Protein AF-A0A6I3EIJ2-F1 (afdb_monomer)

Sequence (97 aa):
MDEKRHGRGFFEHLLERVMFGSRWLLAPFYLGLTFALVILLIKFFQKFWGFASNVTSTSTDDMVLGLLGLLDLTLLANLILIVIFAGYENFVSKIEV

pLDDT: mean 82.23, std 15.1, range [46.53, 98.06]

Secondary structure (DSSP, 8-state):
------S-HHHHHHHHHHHHHHHHHHHHHHHHHHHHHHHHHHHHHHHHHHHHHHTTTS-HHHHHHHHHHHHHHHHHHHHHHHHHHHHHIIIIIT---

Foldseek 3Di:
DDDDDDDDPPVVVVVVVVVVVVLVVCVVVLVVLVVVLVVLVVVLVVLVVVLVVCVVPDDPVVNVVSVVVSVVSVVVSVVSVVVSVVVCCVRPVVPPD

Structure (mmCIF, N/CA/C/O backbone):
data_AF-A0A6I3EIJ2-F1
#
_entry.id   AF-A0A6I3EIJ2-F1
#
loop_
_atom_site.group_PDB
_atom_site.id
_atom_site.type_symbol
_atom_site.label_atom_id
_atom_site.label_alt_id
_atom_site.label_comp_id
_atom_site.label_asym_id
_atom_site.label_entity_id
_atom_site.label_seq_id
_atom_site.pdbx_PDB_ins_code
_atom_site.Cartn_x
_atom_site.Cartn_y
_atom_site.Cartn_z
_atom_site.occupancy
_atom_site.B_iso_or_equiv
_atom_site.auth_seq_id
_atom_site.auth_comp_id
_atom_site.auth_asym_id
_atom_site.auth_atom_id
_atom_site.pdbx_PDB_model_num
ATOM 1 N N . MET A 1 1 ? 33.031 1.389 -55.517 1.00 46.53 1 MET A N 1
ATOM 2 C CA . MET A 1 1 ? 33.827 2.485 -54.949 1.00 46.53 1 MET A CA 1
ATOM 3 C C . MET A 1 1 ? 32.846 3.369 -54.204 1.00 46.53 1 MET A C 1
ATOM 5 O O . MET A 1 1 ? 31.980 3.926 -54.856 1.00 46.53 1 MET A O 1
ATOM 9 N N . ASP A 1 2 ? 32.762 3.478 -52.892 1.00 47.81 2 ASP A N 1
ATOM 10 C CA . ASP A 1 2 ? 33.454 2.917 -51.734 1.00 47.81 2 ASP A CA 1
ATOM 11 C C . ASP A 1 2 ? 32.505 3.227 -50.552 1.00 47.81 2 ASP A C 1
ATOM 13 O O . ASP A 1 2 ? 31.783 4.220 -50.583 1.00 47.81 2 ASP A O 1
ATOM 17 N N . GLU A 1 3 ? 32.265 2.265 -49.656 1.00 61.22 3 GLU A N 1
ATOM 18 C CA . GLU A 1 3 ? 32.759 2.348 -48.269 1.00 61.22 3 GLU A CA 1
ATOM 19 C C . GLU A 1 3 ? 32.003 3.435 -47.463 1.00 61.22 3 GLU A C 1
ATOM 21 O O . GLU A 1 3 ? 32.122 4.627 -47.700 1.00 61.22 3 GLU A O 1
ATOM 26 N N . LYS A 1 4 ? 31.165 3.123 -46.470 1.00 51.59 4 LYS A N 1
ATOM 27 C CA . LYS A 1 4 ? 31.582 2.597 -45.164 1.00 51.59 4 LYS A CA 1
ATOM 28 C C . LYS A 1 4 ? 30.363 2.061 -44.402 1.00 51.59 4 LYS A C 1
ATOM 30 O O . LYS A 1 4 ? 29.568 2.809 -43.841 1.00 51.59 4 LYS A O 1
ATOM 35 N N . ARG A 1 5 ? 30.253 0.733 -44.327 1.00 64.50 5 ARG A N 1
ATOM 36 C CA . ARG A 1 5 ? 29.631 0.051 -43.185 1.00 64.50 5 ARG A CA 1
ATOM 37 C C . ARG A 1 5 ? 30.678 0.043 -42.075 1.00 64.50 5 ARG A C 1
ATOM 39 O O . ARG A 1 5 ? 31.650 -0.673 -42.251 1.00 64.50 5 ARG A O 1
ATOM 46 N N . HIS A 1 6 ? 30.518 0.804 -40.992 1.00 58.31 6 HIS A N 1
ATOM 47 C CA . HIS A 1 6 ? 31.173 0.549 -39.695 1.00 58.31 6 HIS A CA 1
ATOM 48 C C . HIS A 1 6 ? 30.652 1.525 -38.628 1.00 58.31 6 HIS A C 1
ATOM 50 O O . HIS A 1 6 ? 30.692 2.733 -38.838 1.00 58.31 6 HIS A O 1
ATOM 56 N N . GLY A 1 7 ? 30.184 0.996 -37.487 1.00 57.06 7 GLY A N 1
ATOM 57 C CA . GLY A 1 7 ? 30.071 1.778 -36.245 1.00 57.06 7 GLY A CA 1
ATOM 58 C C . GLY A 1 7 ? 28.855 1.569 -35.329 1.00 57.06 7 GLY A C 1
ATOM 59 O O . GLY A 1 7 ? 28.828 2.199 -34.280 1.00 57.06 7 GLY A O 1
ATOM 60 N N . ARG A 1 8 ? 27.855 0.734 -35.662 1.00 61.22 8 ARG A N 1
ATOM 61 C CA . ARG A 1 8 ? 26.589 0.667 -34.885 1.00 61.22 8 ARG A CA 1
ATOM 62 C C . ARG A 1 8 ? 26.363 -0.561 -33.985 1.00 61.22 8 ARG A C 1
ATOM 64 O O . ARG A 1 8 ? 25.450 -0.541 -33.176 1.00 61.22 8 ARG A O 1
ATOM 71 N N . GLY A 1 9 ? 27.228 -1.576 -34.019 1.00 62.75 9 GLY A N 1
ATOM 72 C CA . GLY A 1 9 ? 26.962 -2.845 -33.319 1.00 62.75 9 GLY A CA 1
ATOM 73 C C . GLY A 1 9 ? 26.994 -2.787 -31.782 1.00 62.75 9 GLY A C 1
ATOM 74 O O . GLY A 1 9 ? 26.138 -3.373 -31.133 1.00 62.75 9 GLY A O 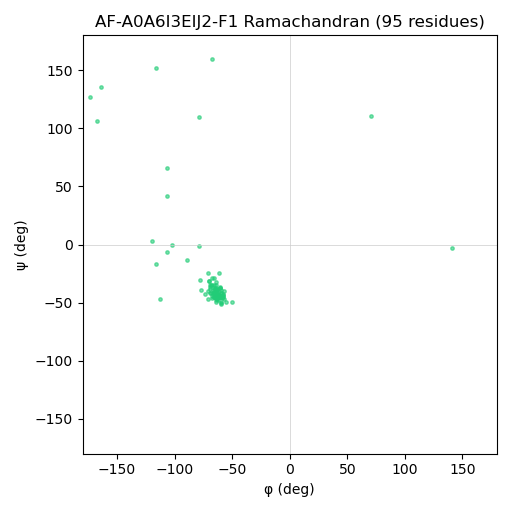1
ATOM 75 N N . PHE A 1 10 ? 27.947 -2.075 -31.168 1.00 68.44 10 PHE A N 1
ATOM 76 C CA . PHE A 1 10 ? 28.122 -2.130 -29.705 1.00 68.44 10 PHE A CA 1
ATOM 77 C C . PHE A 1 10 ? 27.022 -1.385 -28.935 1.00 68.44 10 PHE A C 1
ATOM 79 O O . PHE A 1 10 ? 26.504 -1.901 -27.948 1.00 68.44 10 PHE A O 1
ATOM 86 N N . PHE A 1 11 ? 26.637 -0.192 -29.401 1.00 72.69 11 PHE A N 1
ATOM 87 C CA . PHE A 1 11 ? 25.582 0.599 -28.764 1.00 72.69 11 PHE A CA 1
ATOM 88 C C . PHE A 1 11 ? 24.200 -0.039 -28.929 1.00 72.69 11 PHE A C 1
ATOM 90 O O . PHE A 1 11 ? 23.424 -0.011 -27.980 1.00 72.69 11 PHE A O 1
ATOM 97 N N . GLU A 1 12 ? 23.915 -0.666 -30.075 1.00 71.38 12 GLU A N 1
ATOM 98 C CA . GLU A 1 12 ? 22.667 -1.410 -30.298 1.00 71.38 12 GLU A CA 1
ATOM 99 C C . GLU A 1 12 ? 22.575 -2.636 -29.376 1.00 71.38 12 GLU A C 1
ATOM 101 O O . GLU A 1 12 ? 21.563 -2.816 -28.705 1.00 71.38 12 GLU A O 1
ATOM 106 N N . HIS A 1 13 ? 23.656 -3.414 -29.238 1.00 69.25 13 HIS A N 1
ATOM 107 C CA . HIS A 1 13 ? 23.668 -4.592 -28.358 1.00 69.25 13 HIS A CA 1
ATOM 108 C C . HIS A 1 13 ? 23.604 -4.216 -26.870 1.00 69.25 13 HIS A C 1
ATOM 110 O O . HIS A 1 13 ? 22.995 -4.929 -26.072 1.00 69.25 13 HIS A O 1
ATOM 116 N N . LEU A 1 14 ? 24.220 -3.097 -26.472 1.00 73.56 14 LEU A N 1
ATOM 117 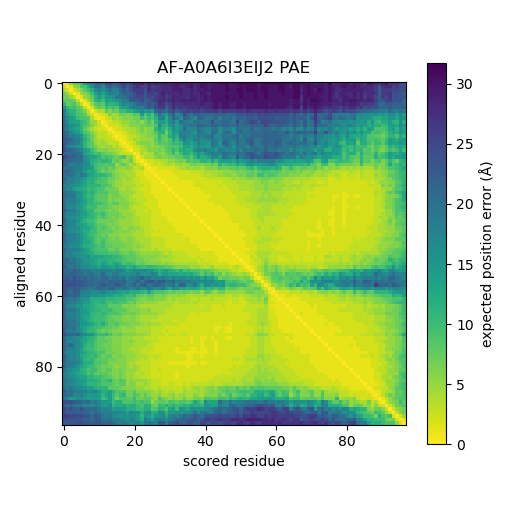C CA . LEU A 1 14 ? 24.128 -2.589 -25.102 1.00 73.56 14 LEU A CA 1
ATOM 118 C C . LEU A 1 14 ? 22.705 -2.099 -24.792 1.00 73.56 14 LEU A C 1
ATOM 120 O O . LEU A 1 14 ? 22.179 -2.405 -23.722 1.00 73.56 14 LEU A O 1
ATOM 124 N N . LEU A 1 15 ? 22.067 -1.400 -25.738 1.00 70.19 15 LEU A N 1
ATOM 125 C CA . LEU A 1 15 ? 20.670 -0.978 -25.626 1.00 70.19 15 LEU A CA 1
ATOM 126 C C . LEU A 1 15 ? 19.722 -2.172 -25.551 1.00 70.19 15 LEU A C 1
ATOM 128 O O . LEU A 1 15 ? 18.892 -2.207 -24.649 1.00 70.19 15 LEU A O 1
ATOM 132 N N . GLU A 1 16 ? 19.874 -3.175 -26.418 1.00 69.62 16 GLU A N 1
ATOM 133 C CA . GLU A 1 16 ? 19.079 -4.406 -26.349 1.00 69.62 16 GLU A CA 1
ATOM 134 C C . GLU A 1 16 ? 19.226 -5.083 -24.987 1.00 69.62 16 GLU A C 1
ATOM 136 O O . GLU A 1 16 ? 18.229 -5.414 -24.351 1.00 69.62 16 GLU A O 1
ATOM 141 N N . ARG A 1 17 ? 20.452 -5.238 -24.476 1.00 68.56 17 ARG A N 1
ATOM 142 C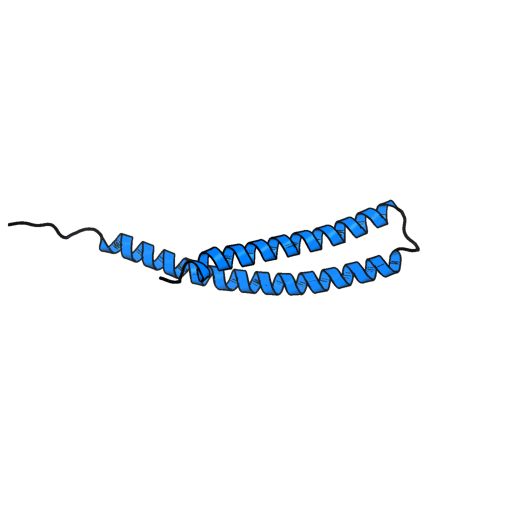 CA . ARG A 1 17 ? 20.688 -5.918 -23.193 1.00 68.56 17 ARG A CA 1
ATOM 143 C C . ARG A 1 17 ? 20.096 -5.159 -22.002 1.00 68.56 17 ARG A C 1
ATOM 145 O O . ARG A 1 17 ? 19.595 -5.789 -21.072 1.00 68.56 17 ARG A O 1
ATOM 152 N N . VAL A 1 18 ? 20.106 -3.826 -22.042 1.00 70.19 18 VAL A N 1
ATOM 153 C CA . VAL A 1 18 ? 19.455 -2.965 -21.039 1.00 70.19 18 VAL A CA 1
ATOM 154 C C . VAL A 1 18 ? 17.928 -3.025 -21.166 1.00 70.19 18 VAL A C 1
ATOM 156 O O . VAL A 1 18 ? 17.232 -3.141 -20.156 1.00 70.19 18 VAL A O 1
ATOM 159 N N . MET A 1 19 ? 17.400 -3.044 -22.392 1.00 70.75 19 MET A N 1
ATOM 160 C CA . MET A 1 19 ? 15.967 -3.188 -22.666 1.00 70.75 19 MET A CA 1
ATOM 161 C C . MET A 1 19 ? 15.442 -4.555 -22.199 1.00 70.75 19 MET A C 1
ATOM 163 O O . MET A 1 19 ? 14.432 -4.614 -21.497 1.00 70.75 19 MET A O 1
ATOM 167 N N . PHE A 1 20 ? 16.162 -5.648 -22.472 1.00 64.75 20 PHE A N 1
ATOM 168 C CA . PHE A 1 20 ? 15.816 -6.987 -21.982 1.00 64.75 20 PHE A CA 1
ATOM 169 C C . PHE A 1 20 ? 15.994 -7.130 -20.461 1.00 64.75 20 PHE A C 1
ATOM 171 O O . PHE A 1 20 ? 15.160 -7.754 -19.803 1.00 64.75 20 PHE A O 1
ATOM 178 N N . GLY A 1 21 ? 17.033 -6.523 -19.878 1.00 68.19 21 GLY A N 1
ATOM 179 C CA . GLY A 1 21 ? 17.292 -6.570 -18.434 1.00 68.19 21 GLY A CA 1
ATOM 180 C C . GLY A 1 21 ? 16.259 -5.815 -17.592 1.00 68.19 21 GLY A C 1
ATOM 181 O O . GLY A 1 21 ? 15.895 -6.278 -16.510 1.00 68.19 21 GLY A O 1
ATOM 182 N N . SER A 1 22 ? 15.732 -4.693 -18.098 1.00 68.12 22 SER A N 1
ATOM 183 C CA . SER A 1 22 ? 14.744 -3.878 -17.374 1.00 68.12 22 SER A CA 1
ATOM 184 C C . SER A 1 22 ? 13.448 -4.642 -17.057 1.00 68.12 22 SER A C 1
ATOM 186 O O . SER A 1 22 ? 12.913 -4.512 -15.958 1.00 68.12 22 SER A O 1
ATOM 188 N N . ARG A 1 23 ? 12.991 -5.523 -17.960 1.00 73.56 23 ARG A N 1
ATOM 189 C CA . ARG A 1 23 ? 11.807 -6.379 -17.752 1.00 73.56 23 ARG A CA 1
ATOM 190 C C . ARG A 1 23 ? 12.008 -7.402 -16.641 1.00 73.56 23 ARG A C 1
ATOM 192 O O . ARG A 1 23 ? 11.122 -7.582 -15.808 1.00 73.56 23 ARG A O 1
ATOM 199 N N . TRP A 1 24 ? 13.162 -8.069 -16.622 1.00 77.12 24 TRP A N 1
ATOM 200 C CA . TRP A 1 24 ? 13.436 -9.100 -15.618 1.00 77.12 24 TRP A CA 1
ATOM 201 C C . TRP A 1 24 ? 13.630 -8.499 -14.226 1.00 77.12 24 TRP A C 1
ATOM 203 O O . TRP A 1 24 ? 13.233 -9.109 -13.238 1.00 77.12 24 TRP A O 1
ATOM 213 N N . LEU A 1 25 ? 14.163 -7.274 -14.154 1.00 80.94 25 LEU A N 1
ATOM 214 C CA . LEU A 1 25 ? 14.271 -6.537 -12.901 1.00 80.94 25 LEU A CA 1
ATOM 215 C C . LEU A 1 25 ? 12.897 -6.199 -12.318 1.00 80.94 25 LEU A C 1
ATOM 217 O O . LEU A 1 25 ? 12.755 -6.277 -11.112 1.00 80.94 25 LEU A O 1
ATOM 221 N N . LEU A 1 26 ? 11.897 -5.857 -13.136 1.00 83.00 26 LEU A N 1
ATOM 222 C CA . LEU A 1 26 ? 10.572 -5.418 -12.672 1.00 83.00 26 LEU A CA 1
ATOM 223 C C . LEU A 1 26 ? 9.654 -6.552 -12.200 1.00 83.00 26 LEU A C 1
ATOM 225 O O . LEU A 1 26 ? 8.848 -6.349 -11.292 1.00 83.00 26 LEU A O 1
ATOM 229 N N . ALA A 1 27 ? 9.789 -7.752 -12.768 1.00 85.50 27 ALA A N 1
ATOM 230 C CA . ALA A 1 27 ? 9.002 -8.925 -12.381 1.00 85.50 27 ALA A CA 1
ATOM 231 C C . ALA A 1 27 ? 8.988 -9.207 -10.855 1.00 85.50 27 ALA A C 1
ATOM 233 O O . ALA A 1 27 ? 7.894 -9.340 -10.294 1.00 85.50 27 ALA A O 1
ATOM 234 N N . PRO A 1 28 ? 10.134 -9.249 -10.140 1.00 88.75 28 PRO A N 1
ATOM 235 C CA . PRO A 1 28 ? 10.140 -9.436 -8.690 1.00 88.75 28 PRO A CA 1
ATOM 236 C C . PRO A 1 28 ? 9.512 -8.266 -7.920 1.00 88.75 28 PRO A C 1
ATOM 238 O O . PRO A 1 28 ? 8.939 -8.499 -6.858 1.00 88.75 28 PRO A O 1
ATOM 241 N N . PHE A 1 29 ? 9.548 -7.031 -8.440 1.00 89.94 29 PHE A N 1
ATOM 242 C CA . PHE A 1 29 ? 8.868 -5.900 -7.796 1.00 89.94 29 PHE A CA 1
ATOM 243 C C . PHE A 1 29 ? 7.353 -6.063 -7.859 1.00 89.94 29 PHE A C 1
ATOM 245 O O . PHE A 1 29 ? 6.700 -5.902 -6.835 1.00 89.94 29 PHE A O 1
ATOM 252 N N . TYR A 1 30 ? 6.776 -6.432 -9.008 1.00 89.38 30 TYR A N 1
ATOM 253 C CA . TYR A 1 30 ? 5.323 -6.634 -9.107 1.00 89.38 30 TYR A CA 1
ATOM 254 C C . TYR A 1 30 ? 4.834 -7.811 -8.260 1.00 89.38 30 TYR A C 1
ATOM 256 O O . TYR A 1 30 ? 3.787 -7.713 -7.614 1.00 89.38 30 TYR A O 1
ATOM 264 N N . LEU A 1 31 ? 5.615 -8.893 -8.191 1.00 91.69 31 LEU A N 1
ATOM 265 C CA . LEU A 1 31 ? 5.365 -9.993 -7.256 1.00 91.69 31 LEU A CA 1
ATOM 266 C C . LEU A 1 31 ? 5.397 -9.501 -5.805 1.00 91.69 31 LEU A C 1
ATOM 268 O O . LEU A 1 31 ? 4.450 -9.736 -5.056 1.00 91.69 31 LEU A O 1
ATOM 272 N N . GLY A 1 32 ? 6.442 -8.761 -5.429 1.00 95.62 32 GLY A N 1
ATOM 273 C CA . GLY A 1 32 ? 6.574 -8.168 -4.099 1.00 95.62 32 GLY A CA 1
ATOM 274 C C . GLY A 1 32 ? 5.418 -7.231 -3.746 1.00 95.62 32 GLY A C 1
ATOM 275 O O . GLY A 1 32 ? 4.869 -7.335 -2.654 1.00 95.62 32 GLY A O 1
ATOM 276 N N . LEU A 1 33 ? 4.992 -6.371 -4.674 1.00 95.44 33 LEU A N 1
ATOM 277 C CA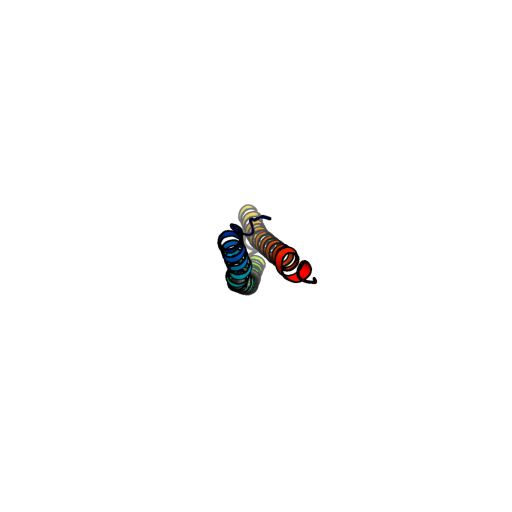 . LEU A 1 33 ? 3.857 -5.458 -4.500 1.00 95.44 33 LEU A CA 1
ATOM 278 C C . LEU A 1 33 ? 2.529 -6.210 -4.352 1.00 95.44 33 LEU A C 1
ATOM 280 O O . LEU A 1 33 ? 1.703 -5.839 -3.521 1.00 95.44 33 LEU A O 1
ATOM 284 N N . THR A 1 34 ? 2.339 -7.302 -5.094 1.00 95.38 34 THR A N 1
ATOM 285 C CA . THR A 1 34 ? 1.157 -8.166 -4.954 1.00 95.38 34 THR A CA 1
ATOM 286 C C . THR A 1 34 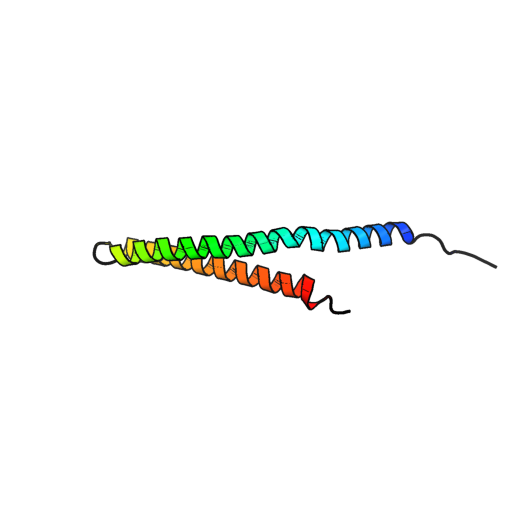? 1.117 -8.821 -3.572 1.00 95.38 34 THR A C 1
ATOM 288 O O . THR A 1 34 ? 0.093 -8.778 -2.892 1.00 95.38 34 THR A O 1
ATOM 291 N N . PHE A 1 35 ? 2.241 -9.370 -3.102 1.00 97.75 35 PHE A N 1
ATOM 292 C CA . PHE A 1 35 ? 2.337 -9.894 -1.736 1.00 97.75 35 PHE A CA 1
ATOM 293 C C . PHE A 1 35 ? 2.149 -8.797 -0.682 1.00 97.75 35 PHE A C 1
ATOM 295 O O . PHE A 1 35 ? 1.474 -9.024 0.323 1.00 97.75 35 PHE A O 1
ATOM 302 N N . ALA A 1 36 ? 2.686 -7.598 -0.919 1.00 96.94 36 ALA A N 1
ATOM 303 C CA . ALA A 1 36 ? 2.494 -6.453 -0.041 1.00 96.94 36 ALA A CA 1
ATOM 304 C C . ALA A 1 36 ? 1.008 -6.089 0.083 1.00 96.94 36 ALA A C 1
ATOM 306 O O . ALA A 1 36 ? 0.554 -5.876 1.202 1.00 96.94 36 ALA A O 1
ATOM 307 N N . LEU A 1 37 ? 0.231 -6.109 -1.010 1.00 97.38 37 LEU A N 1
ATOM 308 C CA . LEU A 1 37 ? -1.224 -5.910 -0.958 1.00 97.38 37 LEU A CA 1
ATOM 309 C C . LEU A 1 37 ? -1.920 -6.939 -0.065 1.00 97.38 37 LEU A C 1
ATOM 311 O O . LEU A 1 37 ? -2.773 -6.563 0.734 1.00 97.38 37 LEU A O 1
ATOM 315 N N . VAL A 1 38 ? -1.541 -8.218 -0.148 1.00 97.94 38 VAL A N 1
ATOM 316 C CA . VAL A 1 38 ? -2.115 -9.272 0.708 1.00 97.94 38 VAL A CA 1
ATOM 317 C C . VAL A 1 38 ? -1.795 -9.019 2.183 1.00 97.94 38 VAL A C 1
ATOM 319 O O . VAL A 1 38 ? -2.682 -9.088 3.035 1.00 97.94 38 VAL A O 1
ATOM 322 N N . ILE A 1 39 ? -0.544 -8.680 2.499 1.00 97.88 39 ILE A N 1
ATOM 323 C CA . ILE A 1 39 ? -0.126 -8.349 3.871 1.00 97.88 39 ILE A CA 1
ATOM 324 C C . ILE A 1 39 ? -0.896 -7.129 4.387 1.00 97.88 39 ILE A C 1
ATOM 326 O O . ILE A 1 39 ? -1.370 -7.119 5.527 1.00 97.88 39 ILE A O 1
ATOM 330 N N . LEU A 1 40 ? -1.038 -6.108 3.546 1.00 97.44 40 LEU A N 1
ATOM 331 C CA . LEU A 1 40 ? -1.718 -4.867 3.882 1.00 97.44 40 LEU A CA 1
ATOM 332 C C . LEU A 1 40 ? -3.215 -5.107 4.105 1.00 97.44 40 LEU A C 1
ATOM 334 O O . LEU A 1 40 ? -3.763 -4.603 5.080 1.00 97.44 40 LEU A O 1
ATOM 338 N N . LEU A 1 41 ? -3.845 -5.967 3.302 1.00 97.38 41 LEU A N 1
ATOM 339 C CA . LEU A 1 41 ? -5.230 -6.398 3.492 1.00 97.38 41 LEU A CA 1
ATOM 340 C C . LEU A 1 41 ? -5.434 -7.072 4.856 1.00 97.38 41 LEU A C 1
ATOM 342 O O . LEU A 1 41 ? -6.360 -6.726 5.590 1.00 97.38 41 LEU A O 1
ATOM 346 N N . ILE A 1 42 ? -4.539 -7.987 5.241 1.00 97.94 42 ILE A N 1
ATOM 347 C CA . ILE A 1 42 ? -4.587 -8.629 6.563 1.00 97.94 42 ILE A CA 1
ATOM 348 C C . ILE A 1 42 ? -4.449 -7.576 7.672 1.00 97.94 42 ILE A C 1
ATOM 350 O O . ILE A 1 42 ? -5.216 -7.583 8.636 1.00 97.94 42 ILE A O 1
ATOM 354 N N . LYS A 1 43 ? -3.501 -6.639 7.537 1.00 96.94 43 LYS A N 1
ATOM 355 C CA . LYS A 1 43 ? -3.294 -5.554 8.510 1.00 96.94 43 LYS A CA 1
ATOM 356 C C . LYS A 1 43 ? -4.486 -4.609 8.606 1.00 96.94 43 LYS A C 1
ATOM 358 O O . LYS A 1 43 ? -4.819 -4.184 9.713 1.00 96.94 43 LYS A O 1
ATOM 363 N N . PHE A 1 44 ? -5.137 -4.320 7.484 1.00 97.44 44 PHE A N 1
ATOM 364 C CA . PHE A 1 44 ? -6.359 -3.533 7.437 1.00 97.44 44 PHE A CA 1
ATOM 365 C C . PHE A 1 44 ? -7.459 -4.206 8.255 1.00 97.44 44 PHE A C 1
ATOM 367 O O . PHE A 1 44 ? -7.991 -3.576 9.162 1.00 97.44 44 PHE A O 1
ATOM 374 N N . PHE A 1 45 ? -7.735 -5.496 8.029 1.00 97.50 45 PHE A N 1
ATOM 375 C CA . PHE A 1 45 ? -8.748 -6.217 8.807 1.00 97.50 45 PHE A CA 1
ATOM 376 C C . PHE A 1 45 ? -8.401 -6.312 10.297 1.00 97.50 45 PHE A C 1
ATOM 378 O O . PHE A 1 45 ? -9.285 -6.135 11.132 1.00 97.50 45 PHE A O 1
ATOM 385 N N . GLN A 1 46 ? -7.127 -6.525 10.647 1.00 95.94 46 GLN A N 1
ATOM 386 C CA . GLN A 1 46 ? -6.677 -6.512 12.045 1.00 95.94 46 GLN A CA 1
ATOM 387 C C . GLN A 1 46 ? -6.958 -5.163 12.722 1.00 95.94 46 GLN A C 1
ATOM 389 O O . GLN A 1 46 ? -7.549 -5.127 13.803 1.00 95.94 46 GLN A O 1
ATOM 394 N N . LYS A 1 47 ? -6.562 -4.051 12.085 1.00 94.25 47 LYS A N 1
ATOM 395 C CA . LYS A 1 47 ? -6.826 -2.705 12.610 1.00 94.25 47 LYS A CA 1
ATOM 396 C C . LYS A 1 47 ? -8.315 -2.386 12.632 1.00 94.25 47 LYS A C 1
ATOM 398 O O . LYS A 1 47 ? -8.776 -1.805 13.604 1.00 94.25 47 LYS A O 1
ATOM 403 N N . PHE A 1 48 ? -9.056 -2.773 11.599 1.00 95.25 48 PHE A N 1
ATOM 404 C CA . PHE A 1 48 ? -10.489 -2.524 11.495 1.00 95.25 48 PHE A CA 1
ATOM 405 C C . PHE A 1 48 ? -11.246 -3.229 12.615 1.00 95.25 48 PHE A C 1
ATOM 407 O O . PHE A 1 48 ? -12.040 -2.597 13.300 1.00 95.25 48 PHE A O 1
ATOM 414 N N . TRP A 1 49 ? -10.953 -4.510 12.851 1.00 94.88 49 TRP A N 1
ATOM 415 C CA . TRP A 1 49 ? -11.590 -5.266 13.924 1.00 94.88 49 TRP A CA 1
ATOM 416 C C . TRP A 1 49 ? -11.247 -4.695 15.302 1.00 94.88 49 TRP A C 1
ATOM 418 O O . TRP A 1 49 ? -12.143 -4.471 16.112 1.00 94.88 49 TRP A O 1
ATOM 428 N N . GLY A 1 50 ? -9.965 -4.394 15.546 1.00 90.19 50 GLY A N 1
ATOM 429 C CA . GLY A 1 50 ? -9.526 -3.775 16.798 1.00 90.19 50 GLY A CA 1
ATOM 430 C C . GLY A 1 50 ? -10.107 -2.375 17.016 1.00 90.19 50 GLY A C 1
ATOM 431 O O . GLY A 1 50 ? -10.415 -2.002 18.142 1.00 90.19 50 GLY A O 1
ATOM 432 N N . PHE A 1 51 ? -10.299 -1.598 15.954 1.00 90.00 51 PHE A N 1
ATOM 433 C CA . PHE A 1 51 ? -10.959 -0.298 16.027 1.00 90.00 51 PHE A CA 1
ATOM 434 C C . PHE A 1 51 ? -12.462 -0.449 16.302 1.00 90.00 51 PHE A C 1
ATOM 436 O O . PHE A 1 51 ? -12.987 0.184 17.215 1.00 90.00 51 PHE A O 1
ATOM 443 N N . ALA A 1 52 ? -13.139 -1.344 15.577 1.00 88.50 52 ALA A N 1
ATOM 444 C CA . ALA A 1 52 ? -14.570 -1.598 15.720 1.00 88.50 52 ALA A CA 1
ATOM 445 C C . ALA A 1 52 ? -14.943 -2.084 17.129 1.00 88.50 52 ALA A C 1
ATOM 447 O O . ALA A 1 52 ? -15.972 -1.671 17.659 1.00 88.50 52 ALA A O 1
ATOM 448 N N . SER A 1 53 ? -14.102 -2.907 17.768 1.00 86.88 53 SER A N 1
ATOM 449 C CA . SER A 1 53 ? -14.351 -3.385 19.134 1.00 86.88 53 SER A CA 1
ATOM 450 C C . SER A 1 53 ? -14.197 -2.306 20.210 1.00 86.88 53 SER A C 1
ATOM 452 O O . SER A 1 53 ? -14.777 -2.444 21.282 1.00 86.88 53 SER A O 1
ATOM 454 N N . ASN A 1 54 ? -13.419 -1.252 19.947 1.00 81.69 54 ASN A N 1
ATOM 455 C CA . ASN A 1 54 ? -13.110 -0.196 20.919 1.00 81.69 54 ASN A CA 1
ATOM 456 C C . ASN A 1 54 ? -13.922 1.094 20.697 1.00 81.69 54 ASN A C 1
ATOM 458 O O . ASN A 1 54 ? -13.792 2.038 21.470 1.00 81.69 54 ASN A O 1
ATOM 462 N N . VAL A 1 55 ? -14.789 1.145 19.677 1.00 76.25 55 VAL A N 1
ATOM 463 C CA . VAL A 1 55 ? -15.503 2.376 19.283 1.00 76.25 55 VAL A CA 1
ATOM 464 C C . VAL A 1 55 ? -16.420 2.928 20.385 1.00 76.25 55 VAL A C 1
ATOM 466 O O . VAL A 1 55 ? -16.708 4.119 20.414 1.00 76.25 55 VAL A O 1
ATOM 469 N N . THR A 1 56 ? -16.871 2.074 21.304 1.00 68.75 56 THR A N 1
ATOM 470 C CA . THR A 1 56 ? -17.861 2.421 22.334 1.00 68.75 56 THR A CA 1
ATOM 471 C C . THR A 1 56 ? -17.241 2.961 23.628 1.00 68.75 56 THR A C 1
ATOM 473 O O . THR A 1 56 ? -17.967 3.483 24.469 1.00 68.75 56 THR A O 1
ATOM 476 N N . SER A 1 57 ? -15.923 2.827 23.821 1.00 69.31 57 SER A N 1
ATOM 477 C CA . SER A 1 57 ? -15.237 3.143 25.090 1.00 69.31 57 SER A CA 1
ATOM 478 C C . SER A 1 57 ? -14.174 4.238 24.983 1.00 69.31 57 SER A C 1
ATOM 480 O O . SER A 1 57 ? -13.468 4.504 25.954 1.00 69.31 57 SER A O 1
ATOM 482 N N . THR A 1 58 ? -14.017 4.838 23.807 1.00 69.81 58 THR A N 1
ATOM 483 C CA . THR A 1 58 ? -12.831 5.613 23.436 1.00 69.81 58 THR A CA 1
ATOM 484 C C . THR A 1 58 ? -13.172 7.088 23.194 1.00 69.81 58 THR A C 1
ATOM 486 O O . THR A 1 58 ? -14.305 7.430 22.862 1.00 69.81 58 THR A O 1
ATOM 489 N N . SER A 1 59 ? -12.200 7.980 23.418 1.00 83.94 59 SER A N 1
ATOM 490 C CA . SER A 1 59 ? -12.374 9.428 23.252 1.00 83.94 59 SER A CA 1
ATOM 491 C C . SER A 1 59 ? -12.574 9.828 21.779 1.00 83.94 59 SER A C 1
ATOM 493 O O . SER A 1 59 ? -12.203 9.090 20.865 1.00 83.94 59 SER A O 1
ATOM 495 N N . THR A 1 60 ? -13.139 11.015 21.530 1.00 83.75 60 THR A N 1
ATOM 496 C CA . THR A 1 60 ? -13.347 11.536 20.165 1.00 83.75 60 THR A CA 1
ATOM 497 C C . THR A 1 60 ? -12.040 11.629 19.368 1.00 83.75 60 THR A C 1
ATOM 499 O O . THR A 1 60 ? -12.021 11.283 18.186 1.00 83.75 60 THR A O 1
ATOM 502 N N . ASP A 1 61 ? -10.945 12.048 20.008 1.00 88.62 61 ASP A N 1
ATOM 503 C CA . ASP A 1 61 ? -9.637 12.222 19.360 1.00 88.62 61 ASP A CA 1
ATOM 504 C C . ASP A 1 61 ? -9.065 10.882 18.883 1.00 88.62 61 ASP A C 1
ATOM 506 O O . ASP A 1 61 ? -8.636 10.737 17.736 1.00 88.62 61 ASP A O 1
ATOM 510 N N . ASP A 1 62 ? -9.145 9.860 19.732 1.00 87.50 62 ASP A N 1
ATOM 511 C CA . ASP A 1 62 ? -8.722 8.500 19.403 1.00 87.50 62 ASP A CA 1
ATOM 512 C C . ASP A 1 62 ? -9.566 7.892 18.268 1.00 87.50 62 ASP A C 1
ATOM 514 O O . ASP A 1 62 ? -9.057 7.124 17.445 1.00 87.50 62 ASP A O 1
ATOM 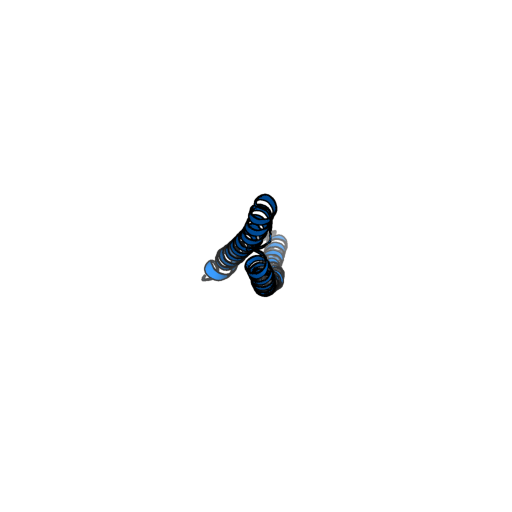518 N N . MET A 1 63 ? -10.850 8.261 18.181 1.00 89.00 63 MET A N 1
ATOM 519 C CA . MET A 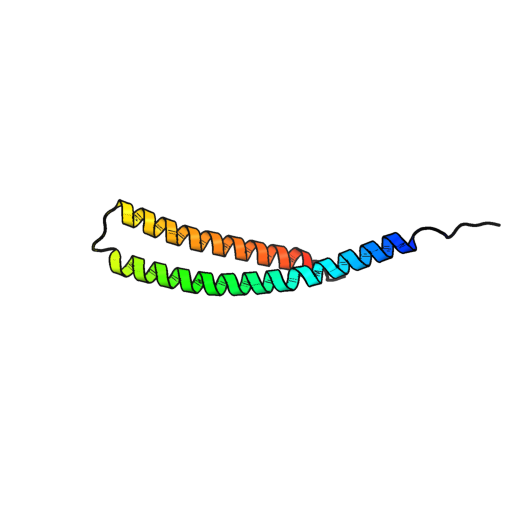1 63 ? -11.729 7.857 17.082 1.00 89.00 63 MET A CA 1
ATOM 520 C C . MET A 1 63 ? -11.226 8.395 15.735 1.00 89.00 63 MET A C 1
ATOM 522 O O . MET A 1 63 ? -11.151 7.649 14.755 1.00 89.00 63 MET A O 1
ATOM 526 N N . VAL A 1 64 ? -10.834 9.673 15.692 1.00 92.06 64 VAL A N 1
ATOM 527 C CA . VAL A 1 64 ? -10.272 10.313 14.491 1.00 92.06 64 VAL A CA 1
ATOM 528 C C . VAL A 1 64 ? -8.932 9.682 14.113 1.00 92.06 64 VAL A C 1
ATOM 530 O O . VAL A 1 64 ? -8.720 9.359 12.943 1.00 92.06 64 VAL A O 1
ATOM 533 N N . LEU A 1 65 ? -8.046 9.449 15.086 1.00 92.38 65 LEU A N 1
ATOM 534 C CA . LEU A 1 65 ? -6.747 8.810 14.851 1.00 92.38 65 LEU A CA 1
ATOM 535 C C . LEU A 1 65 ? -6.894 7.377 14.322 1.00 92.38 65 LEU A C 1
ATOM 537 O O . LEU A 1 65 ? -6.182 6.978 13.395 1.00 92.38 65 LEU A O 1
ATOM 541 N N . GLY A 1 66 ? -7.840 6.611 14.870 1.00 92.25 66 GLY A N 1
ATOM 542 C CA . GLY A 1 66 ? -8.150 5.264 14.399 1.00 92.25 66 GLY A CA 1
ATOM 543 C C . GLY A 1 66 ? -8.636 5.257 12.949 1.00 92.25 66 GLY A C 1
ATOM 544 O O . GLY A 1 66 ? -8.138 4.474 12.134 1.00 92.25 66 GLY A O 1
ATOM 545 N N . LEU A 1 67 ? -9.537 6.180 12.600 1.00 93.56 67 LEU A N 1
ATOM 546 C CA . LEU A 1 67 ? -10.037 6.324 11.234 1.00 93.56 67 LEU A CA 1
ATOM 547 C C . LEU A 1 67 ? -8.934 6.765 10.261 1.00 93.56 67 LEU A C 1
ATOM 549 O O . LEU A 1 67 ? -8.807 6.183 9.183 1.00 93.56 67 LEU A O 1
ATOM 553 N N . LEU A 1 68 ? -8.096 7.732 10.649 1.00 96.06 68 LEU A N 1
ATOM 554 C CA . LEU A 1 68 ? -6.961 8.188 9.842 1.00 96.06 68 LEU A CA 1
ATOM 555 C C . LEU A 1 68 ? -5.985 7.039 9.557 1.00 96.06 68 LEU A C 1
ATOM 557 O O . LEU A 1 68 ? -5.515 6.890 8.431 1.00 96.06 68 LEU A O 1
ATOM 561 N N . GLY A 1 69 ? -5.745 6.173 10.545 1.00 95.25 69 GLY A N 1
ATOM 562 C CA . GLY A 1 69 ? -4.909 4.987 10.377 1.00 95.25 69 GLY A CA 1
ATOM 563 C C . GLY A 1 69 ? -5.497 3.922 9.442 1.00 95.25 69 GLY A C 1
ATOM 564 O O . GLY A 1 69 ? -4.734 3.184 8.819 1.00 95.25 69 GLY A O 1
ATOM 565 N N . LEU A 1 70 ? -6.825 3.814 9.336 1.00 96.62 70 LEU A N 1
ATOM 566 C CA . LEU A 1 70 ? -7.491 2.935 8.363 1.00 96.62 70 LEU A CA 1
ATOM 567 C C . LEU A 1 70 ? -7.478 3.536 6.953 1.00 96.62 70 LEU A C 1
ATOM 569 O O . LEU A 1 70 ? -7.268 2.814 5.972 1.00 96.62 70 LEU A O 1
ATOM 573 N N . LEU A 1 71 ? -7.669 4.853 6.851 1.00 97.69 71 LEU A N 1
ATOM 574 C CA . LEU A 1 71 ? -7.574 5.583 5.590 1.00 97.69 71 LEU A CA 1
ATOM 575 C C . LEU A 1 71 ? -6.166 5.501 5.004 1.00 97.69 71 LEU A C 1
ATOM 577 O O . LEU A 1 71 ? -6.039 5.202 3.823 1.00 97.69 71 LEU A O 1
ATOM 581 N N . ASP A 1 72 ? -5.127 5.674 5.817 1.00 97.19 72 ASP A N 1
ATOM 582 C CA . ASP A 1 72 ? -3.730 5.550 5.387 1.00 97.19 72 ASP A CA 1
ATOM 583 C C . ASP A 1 72 ? -3.447 4.188 4.730 1.00 97.19 72 ASP A C 1
ATOM 585 O O . ASP A 1 72 ? -2.981 4.117 3.593 1.00 97.19 72 ASP A O 1
ATOM 589 N N . LEU A 1 73 ? -3.853 3.090 5.381 1.00 97.44 73 LEU A N 1
ATOM 590 C CA . LEU A 1 73 ? -3.725 1.745 4.808 1.00 97.44 73 LEU A CA 1
ATOM 591 C C . LEU A 1 73 ? -4.485 1.608 3.479 1.00 97.44 73 LEU A C 1
ATOM 593 O O . LEU A 1 73 ? -3.974 1.028 2.521 1.00 97.44 73 LEU A O 1
ATOM 597 N N . THR A 1 74 ? -5.690 2.168 3.395 1.00 97.62 74 THR A N 1
ATOM 598 C CA . THR A 1 74 ? -6.505 2.116 2.172 1.00 97.62 74 THR A CA 1
ATOM 599 C C . THR A 1 74 ? -5.864 2.913 1.033 1.00 97.62 74 THR A C 1
ATOM 601 O O . THR A 1 74 ? -5.818 2.450 -0.108 1.00 97.62 74 THR A O 1
ATOM 604 N N . LEU A 1 75 ? -5.326 4.095 1.336 1.00 98.06 75 LEU A N 1
ATOM 605 C CA . LEU A 1 75 ? -4.635 4.949 0.374 1.00 98.06 75 LEU A CA 1
ATOM 606 C C . LEU A 1 75 ? -3.342 4.297 -0.119 1.00 98.06 75 LEU A C 1
ATOM 608 O O . LEU A 1 75 ? -3.079 4.308 -1.322 1.00 98.06 75 LEU A O 1
ATOM 612 N N . LEU A 1 76 ? -2.578 3.667 0.776 1.00 97.94 76 LEU A N 1
ATOM 613 C CA . LEU A 1 76 ? -1.378 2.919 0.416 1.00 97.94 76 LEU A CA 1
ATOM 614 C C . LEU A 1 76 ? -1.708 1.727 -0.495 1.00 97.94 76 LEU A C 1
ATOM 616 O O . LEU A 1 76 ? -1.025 1.520 -1.497 1.00 97.94 76 LEU A O 1
ATOM 620 N N . ALA A 1 77 ? -2.779 0.980 -0.207 1.00 98.00 77 ALA A N 1
ATOM 621 C CA . ALA A 1 77 ? -3.245 -0.099 -1.081 1.00 98.00 77 ALA A CA 1
ATOM 622 C C . ALA A 1 77 ? -3.618 0.414 -2.479 1.00 98.00 77 ALA A C 1
ATOM 624 O O . ALA A 1 77 ? -3.218 -0.174 -3.485 1.00 98.00 77 ALA A O 1
ATOM 625 N N . ASN A 1 78 ? -4.351 1.528 -2.545 1.00 97.38 78 ASN A N 1
ATOM 626 C CA . ASN A 1 78 ? -4.749 2.130 -3.812 1.00 97.38 78 ASN A CA 1
ATOM 627 C C . ASN A 1 78 ? -3.529 2.594 -4.622 1.00 97.38 78 ASN A C 1
ATOM 629 O O . ASN A 1 78 ? -3.440 2.337 -5.820 1.00 97.38 78 ASN A O 1
ATOM 633 N N . LEU A 1 79 ? -2.544 3.205 -3.961 1.00 97.31 79 LEU A N 1
ATOM 634 C CA . LEU A 1 79 ? -1.294 3.601 -4.602 1.00 97.31 79 LEU A CA 1
ATOM 635 C C . LEU A 1 79 ? -0.542 2.392 -5.171 1.00 97.31 79 LEU A C 1
ATOM 637 O O . LEU A 1 79 ? -0.089 2.435 -6.313 1.00 97.31 79 LEU A O 1
ATOM 641 N N . ILE A 1 80 ? -0.442 1.300 -4.409 1.00 96.94 80 ILE A N 1
ATOM 642 C CA . ILE A 1 80 ? 0.201 0.070 -4.884 1.00 96.94 80 ILE A CA 1
ATOM 643 C C . ILE A 1 80 ? -0.536 -0.490 -6.108 1.00 96.94 80 ILE A C 1
ATOM 645 O O . ILE A 1 80 ? 0.116 -0.851 -7.087 1.00 96.94 80 ILE A O 1
ATOM 649 N N . LEU A 1 81 ? -1.872 -0.524 -6.092 1.00 95.44 81 LEU A N 1
ATOM 650 C CA . LEU A 1 81 ? -2.661 -0.967 -7.246 1.00 95.44 81 LEU A CA 1
ATOM 651 C C . LEU A 1 81 ? -2.388 -0.115 -8.486 1.00 95.44 81 LEU A C 1
ATOM 653 O O . LEU A 1 81 ? -2.153 -0.667 -9.559 1.00 95.44 81 LEU A O 1
ATOM 657 N N . ILE A 1 82 ? -2.358 1.212 -8.339 1.00 95.44 82 ILE A N 1
ATOM 658 C CA . ILE A 1 82 ? -2.029 2.129 -9.438 1.00 95.44 82 ILE A CA 1
ATOM 659 C C . ILE A 1 82 ? -0.640 1.817 -10.000 1.00 95.44 82 ILE A C 1
ATOM 661 O O . ILE A 1 82 ? -0.481 1.728 -11.215 1.00 95.44 82 ILE A O 1
ATOM 665 N N . VAL A 1 83 ? 0.361 1.602 -9.142 1.00 93.38 83 VAL A N 1
ATOM 666 C CA . VAL A 1 83 ? 1.730 1.271 -9.574 1.00 93.38 83 VAL A CA 1
ATOM 667 C C . VAL A 1 83 ? 1.781 -0.068 -10.312 1.00 93.38 83 VAL A C 1
ATOM 669 O O . VAL A 1 83 ? 2.475 -0.179 -11.323 1.00 93.38 83 VAL A O 1
ATOM 672 N N . ILE A 1 84 ? 1.037 -1.075 -9.848 1.00 92.50 84 ILE A N 1
ATOM 673 C CA . ILE A 1 84 ? 0.944 -2.375 -10.525 1.00 92.50 84 ILE A CA 1
ATOM 674 C C . ILE A 1 84 ? 0.299 -2.210 -11.903 1.00 92.50 84 ILE A C 1
ATOM 676 O O . ILE A 1 84 ? 0.851 -2.707 -12.882 1.00 92.50 84 ILE A O 1
ATOM 680 N N . PHE A 1 85 ? -0.826 -1.497 -12.008 1.00 90.12 85 PHE A N 1
ATOM 681 C CA . PHE A 1 85 ? -1.518 -1.313 -13.285 1.00 90.12 85 PHE A CA 1
ATOM 682 C C . PHE A 1 85 ? -0.719 -0.462 -14.267 1.00 90.12 85 PHE A C 1
ATOM 684 O O . PHE A 1 85 ? -0.557 -0.867 -15.415 1.00 90.12 85 PHE A O 1
ATOM 691 N N . ALA A 1 86 ? -0.140 0.652 -13.816 1.00 89.19 86 ALA A N 1
ATOM 692 C CA . ALA A 1 86 ? 0.753 1.462 -14.637 1.00 89.19 86 ALA A CA 1
ATOM 693 C C . ALA A 1 86 ? 1.982 0.653 -15.083 1.00 89.19 86 ALA A C 1
ATOM 695 O O . ALA A 1 86 ? 2.452 0.786 -16.210 1.00 89.19 86 ALA A O 1
ATOM 696 N N . GLY A 1 87 ? 2.502 -0.216 -14.216 1.00 83.31 87 GLY A N 1
ATOM 697 C CA . GLY A 1 87 ? 3.577 -1.140 -14.550 1.00 83.31 87 GLY A CA 1
ATOM 698 C C . GLY A 1 87 ? 3.185 -2.166 -15.613 1.00 83.31 87 GLY A C 1
ATOM 699 O O . GLY A 1 87 ? 3.871 -2.319 -16.622 1.00 83.31 87 GLY A O 1
ATOM 700 N N . TYR A 1 88 ? 2.046 -2.827 -15.425 1.00 82.25 88 TYR A N 1
ATOM 701 C CA . TYR A 1 88 ? 1.493 -3.768 -16.393 1.00 82.25 88 TYR A CA 1
ATOM 702 C C . TYR A 1 88 ? 1.244 -3.103 -17.754 1.00 82.25 88 TYR A C 1
ATOM 704 O O . TYR A 1 88 ? 1.628 -3.639 -18.791 1.00 82.25 88 TYR A O 1
ATOM 712 N N . GLU A 1 89 ? 0.666 -1.904 -17.770 1.00 78.81 89 GLU A N 1
ATOM 713 C CA . GLU A 1 89 ? 0.41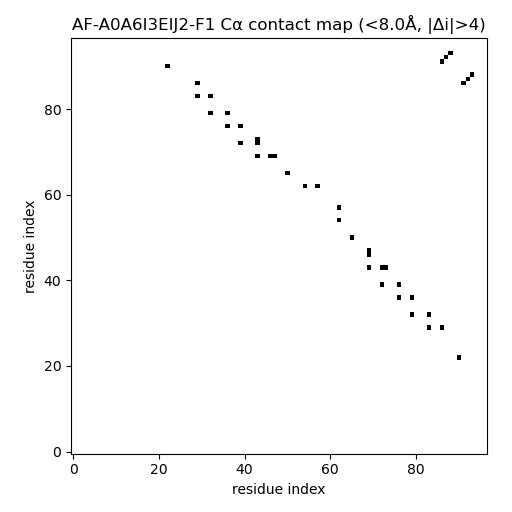2 -1.159 -19.001 1.00 78.81 89 GLU A CA 1
ATOM 714 C C . GLU A 1 89 ? 1.716 -0.796 -19.732 1.00 78.81 89 GLU A C 1
ATOM 716 O O . GLU A 1 89 ? 1.843 -1.015 -20.937 1.00 78.81 89 GLU A O 1
ATOM 721 N N . ASN A 1 90 ? 2.728 -0.312 -19.008 1.00 72.56 90 ASN A N 1
ATOM 722 C CA . ASN A 1 90 ? 3.998 0.087 -19.614 1.00 72.56 90 ASN A CA 1
ATOM 723 C C . ASN A 1 90 ? 4.838 -1.095 -20.137 1.00 72.56 90 ASN A C 1
ATOM 725 O O . ASN A 1 90 ? 5.559 -0.916 -21.118 1.00 72.56 90 ASN A O 1
ATOM 729 N N . PHE A 1 91 ? 4.756 -2.281 -19.518 1.00 67.94 91 PHE A N 1
ATOM 730 C CA . PHE A 1 91 ? 5.654 -3.412 -19.816 1.00 67.94 91 PHE A CA 1
ATOM 731 C C . PHE A 1 91 ? 4.986 -4.658 -20.406 1.00 67.94 91 PHE A C 1
ATOM 733 O O . PHE A 1 91 ? 5.693 -5.503 -20.949 1.00 67.94 91 PHE A O 1
ATOM 740 N N . VAL A 1 92 ? 3.665 -4.804 -20.307 1.00 63.44 92 VAL A N 1
ATOM 741 C CA . VAL A 1 92 ? 2.917 -5.932 -20.891 1.00 63.44 92 VAL A CA 1
ATOM 742 C C . VAL A 1 92 ? 2.008 -5.447 -22.016 1.00 63.44 92 VAL A C 1
ATOM 744 O O . VAL A 1 92 ? 2.066 -6.008 -23.103 1.00 63.44 92 VAL A O 1
ATOM 747 N N . SER A 1 93 ? 1.248 -4.364 -21.807 1.00 59.00 93 SER A N 1
ATOM 748 C CA . SER A 1 93 ? 0.296 -3.857 -22.817 1.00 59.00 93 SER A CA 1
ATOM 749 C C . SER A 1 93 ? 0.984 -3.284 -24.064 1.00 59.00 93 SER A C 1
ATOM 751 O O . SER A 1 93 ? 0.514 -3.467 -25.180 1.00 59.00 93 SER A O 1
ATOM 753 N N . LYS A 1 94 ? 2.150 -2.638 -23.914 1.00 55.31 94 LYS A N 1
ATOM 754 C CA . LYS A 1 94 ? 2.910 -2.111 -25.066 1.00 55.31 94 LYS A CA 1
ATOM 755 C C . LYS A 1 94 ? 3.718 -3.159 -25.840 1.00 55.31 94 LYS A C 1
ATOM 757 O O . LYS A 1 94 ? 4.360 -2.795 -26.820 1.00 55.31 94 LYS A O 1
ATOM 762 N N . ILE A 1 95 ? 3.712 -4.428 -25.425 1.00 55.31 95 ILE A N 1
ATOM 763 C CA . ILE A 1 95 ? 4.483 -5.510 -26.071 1.00 55.31 95 ILE A CA 1
ATOM 764 C C . ILE A 1 95 ? 3.549 -6.440 -26.854 1.00 55.31 95 ILE A C 1
ATOM 766 O O . ILE A 1 95 ? 3.693 -7.658 -26.846 1.00 55.31 95 ILE A O 1
ATOM 770 N N . GLU A 1 96 ? 2.587 -5.844 -27.549 1.00 51.75 96 GLU A N 1
ATOM 771 C CA . GLU A 1 96 ? 1.949 -6.441 -28.720 1.00 51.75 96 GLU A CA 1
ATOM 772 C C . GLU A 1 96 ? 2.440 -5.719 -29.983 1.00 51.75 96 GLU A C 1
ATOM 774 O O . GLU A 1 96 ? 1.664 -5.029 -30.633 1.00 51.75 96 GLU A O 1
ATOM 779 N N . VAL A 1 97 ? 3.737 -5.839 -30.305 1.00 46.84 97 VAL A N 1
ATOM 780 C CA . VAL A 1 97 ? 4.295 -5.800 -31.677 1.00 46.84 97 VAL A CA 1
ATOM 781 C C . VAL A 1 97 ? 5.585 -6.614 -31.694 1.00 46.84 97 VAL A C 1
ATOM 783 O O . VAL 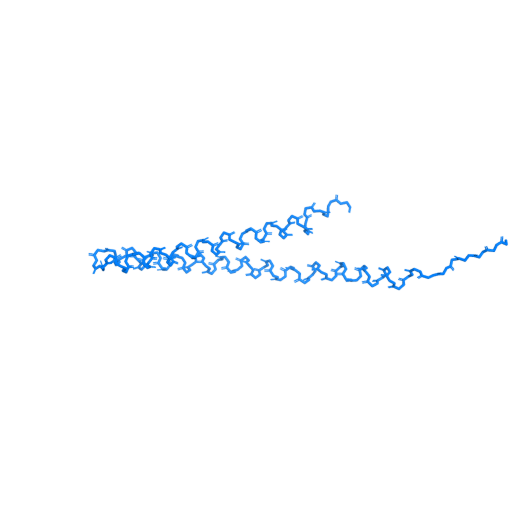A 1 97 ? 6.459 -6.337 -30.840 1.00 46.84 97 VAL A O 1
#

Mean predicted aligned error: 9.65 Å

Radius of gyration: 24.13 Å; Cα contacts (8 Å, |Δi|>4): 20; chains: 1; bounding box: 52×22×80 Å

Solvent-accessible surface area (backbone atoms only — not comparable to full-atom values): 5692 Å² total; per-residue (Å²): 140,75,89,82,94,83,88,63,65,66,66,51,54,51,49,49,53,50,60,59,46,54,55,65,62,44,53,61,51,51,52,50,52,54,52,46,46,55,54,47,50,53,51,47,52,53,51,48,53,60,46,65,76,42,65,88,81,58,56,75,69,58,53,53,53,53,50,50,57,52,48,50,53,51,52,51,48,52,52,50,50,51,52,47,51,55,47,43,46,68,67,54,64,68,64,81,121